Protein AF-A0A7Y6UZ92-F1 (afdb_monomer)

pLDDT: mean 91.7, std 6.91, range [47.75, 98.06]

Solvent-accessible surface area (backbone atoms only — not comparable to full-atom values): 7576 Å² total; per-residue (Å²): 90,43,69,60,48,54,59,56,65,67,50,95,62,57,71,68,52,33,71,76,44,47,35,63,58,47,42,62,49,58,80,63,50,48,74,66,28,51,51,52,56,60,68,45,59,86,78,53,54,72,68,47,48,25,54,52,23,54,35,39,26,83,49,96,42,72,67,45,51,52,48,29,60,52,36,39,69,42,89,51,61,67,34,14,45,33,9,47,54,16,48,41,45,31,45,72,74,64,54,85,78,88,81,48,74,66,56,53,50,44,53,53,53,46,41,70,75,36,55,75,67,54,33,50,54,53,53,55,40,50,45,67,75,70,68,116

Nearest PDB structures (foldseek):
  7q1e-assembly1_D  TM=5.977E-01  e=3.931E-02  synthetic construct
  7z0f-assembly1_C  TM=6.214E-01  e=5.657E-02  synthetic construct
  7q1f-assembly1_D  TM=5.829E-01  e=6.613E-02  synthetic construct
  6gwd-assembly1_H  TM=6.065E-01  e=1.234E-01  synthetic construct
  7p0h-assembly2_B  TM=5.742E-01  e=1.601E-01  synthetic construct

Foldseek 3Di:
DLVVLLVLQPDDDDPVCCVPPSLVVSLVVLVPDDPVSLVVVQVCLVVDDPSSLLSLLQSLLPPPDPSSLVSLLVQLLDPDLSSNLSSLLSVLSVVVVPDDDDDDPSSVVSLVVSLVVDDPVSVVSSVSSVCSVVVD

Sequence (136 aa):
MYEIYNKHISRDFSDDYWSDIGIGEAALIFSKFDNGDWGLLKQELDDKDLIWLRRCAETLSEVESLSATEIVVELISHPDDEVAMAAVDSLNAMLSMGVVVELDNKLMKRLGEIKLNSEKIGKLVIENMEKRFFGG

Radius of gyration: 14.34 Å; Cα contacts (8 Å, |Δi|>4): 128; chains: 1; bounding box: 37×32×39 Å

Mean predicted aligned error: 3.71 Å

Secondary structure (DSSP, 8-state):
-HHHHHHHHTS---HHHIIIIIHHHHHHHHTT--HHHHHHHHHTGGGS-HHHHHHHHHHHTT---HHHHHHHHHHHTSSSHHHHHHHHHHHHHHHHTT------HHHHHHHHHHHHHS-HHHHHHHHHHHHHHH--

Structure (mmCIF, N/CA/C/O backbone):
data_AF-A0A7Y6UZ92-F1
#
_entry.id   AF-A0A7Y6UZ92-F1
#
loop_
_atom_site.group_PDB
_atom_site.id
_atom_site.type_symbol
_atom_site.label_atom_id
_atom_site.label_alt_id
_atom_site.label_comp_id
_atom_site.label_asym_id
_atom_site.label_entity_id
_atom_site.label_seq_id
_atom_site.pdbx_PDB_ins_code
_atom_site.Cartn_x
_atom_site.Cartn_y
_atom_site.Cartn_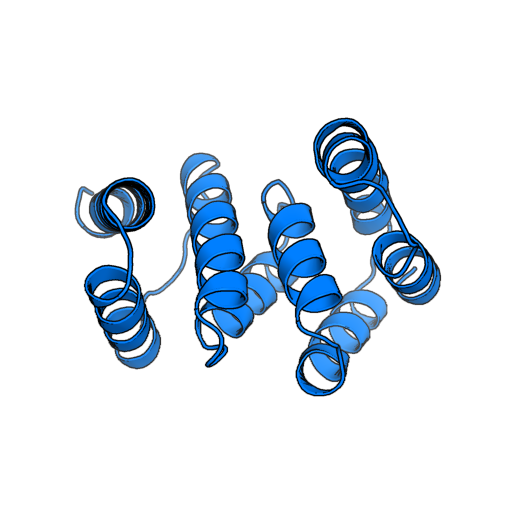z
_atom_site.occupancy
_atom_site.B_iso_or_equiv
_atom_site.auth_seq_id
_atom_site.auth_comp_id
_atom_site.auth_asym_id
_atom_site.auth_atom_id
_atom_site.pdbx_PDB_model_num
ATOM 1 N N . MET A 1 1 ? 7.483 0.378 -17.763 1.00 95.94 1 MET A N 1
ATOM 2 C CA . MET A 1 1 ? 8.312 0.398 -16.535 1.00 95.94 1 MET A CA 1
ATOM 3 C C . MET A 1 1 ? 7.941 -0.674 -15.516 1.00 95.94 1 MET A C 1
ATOM 5 O O . MET A 1 1 ? 8.814 -1.040 -14.731 1.00 95.94 1 MET A O 1
ATOM 9 N N . TYR A 1 2 ? 6.718 -1.208 -15.540 1.00 96.94 2 TYR A N 1
ATOM 10 C CA . TYR A 1 2 ? 6.237 -2.216 -14.595 1.00 96.94 2 TYR A CA 1
ATOM 11 C C . TYR A 1 2 ? 7.191 -3.405 -14.416 1.00 96.94 2 TYR A C 1
ATOM 13 O O . TYR A 1 2 ? 7.589 -3.698 -13.296 1.00 96.94 2 TYR A O 1
ATOM 21 N N . GLU A 1 3 ? 7.670 -4.022 -15.500 1.00 96.88 3 GLU A N 1
ATOM 22 C CA . GLU A 1 3 ? 8.582 -5.177 -15.409 1.00 96.88 3 GLU A CA 1
ATOM 23 C C . GLU A 1 3 ? 9.888 -4.880 -14.657 1.00 96.88 3 GLU A C 1
ATOM 25 O O . GLU A 1 3 ? 10.436 -5.738 -13.964 1.00 96.88 3 GLU A O 1
ATOM 30 N N . ILE A 1 4 ? 10.398 -3.649 -14.773 1.00 97.00 4 ILE A N 1
ATOM 31 C CA . ILE A 1 4 ? 11.611 -3.222 -14.064 1.00 97.00 4 ILE A CA 1
ATOM 32 C C . ILE A 1 4 ? 11.315 -3.104 -12.568 1.00 97.00 4 ILE A C 1
ATOM 34 O O . ILE A 1 4 ? 12.104 -3.592 -11.761 1.00 97.00 4 ILE A O 1
ATOM 38 N N . TYR A 1 5 ? 10.177 -2.503 -12.215 1.00 97.25 5 TYR A N 1
ATOM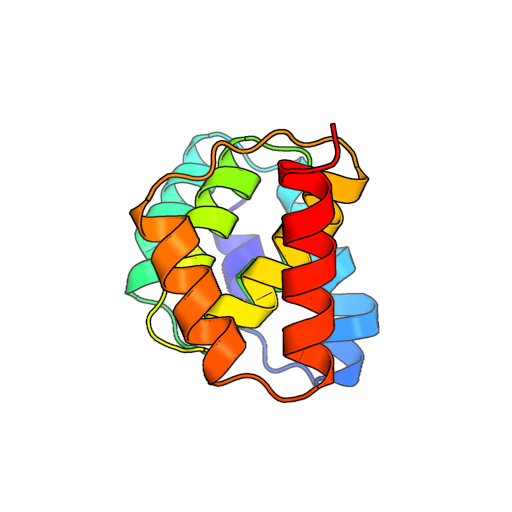 39 C CA . TYR A 1 5 ? 9.702 -2.411 -10.836 1.00 97.25 5 TYR A CA 1
ATOM 40 C C . TYR A 1 5 ? 9.460 -3.797 -10.230 1.00 97.25 5 TYR A C 1
ATOM 42 O O . TYR A 1 5 ? 10.040 -4.127 -9.199 1.00 97.25 5 TYR A O 1
ATOM 50 N N . ASN A 1 6 ? 8.691 -4.643 -10.917 1.00 96.69 6 ASN A N 1
ATOM 51 C CA . ASN A 1 6 ? 8.374 -5.997 -10.484 1.00 96.69 6 ASN A CA 1
ATOM 52 C C . ASN A 1 6 ? 9.655 -6.806 -10.234 1.00 96.69 6 ASN A C 1
ATOM 54 O O . ASN A 1 6 ? 9.829 -7.398 -9.170 1.00 96.69 6 ASN A O 1
ATOM 58 N N . LYS A 1 7 ? 10.613 -6.757 -11.169 1.00 95.62 7 LYS A N 1
ATOM 59 C CA . LYS A 1 7 ? 11.921 -7.400 -11.000 1.00 95.62 7 LYS A CA 1
ATOM 60 C C . LYS A 1 7 ? 12.725 -6.821 -9.838 1.00 95.62 7 LYS A C 1
ATOM 62 O O . LYS A 1 7 ? 13.522 -7.553 -9.261 1.00 95.62 7 LYS A O 1
ATOM 67 N N . HIS A 1 8 ? 12.603 -5.529 -9.545 1.00 94.75 8 HIS A N 1
ATOM 68 C CA . HIS A 1 8 ? 13.310 -4.887 -8.438 1.00 94.75 8 HIS A CA 1
ATOM 69 C C . HIS A 1 8 ? 12.795 -5.399 -7.095 1.00 94.75 8 HIS A C 1
ATOM 71 O O . HIS A 1 8 ? 13.570 -5.977 -6.339 1.00 94.75 8 HIS A O 1
ATOM 77 N N . ILE A 1 9 ? 11.492 -5.282 -6.840 1.00 94.69 9 ILE A N 1
ATOM 78 C CA . ILE A 1 9 ? 10.916 -5.607 -5.526 1.00 94.69 9 ILE A CA 1
ATOM 79 C C . ILE A 1 9 ? 10.834 -7.119 -5.248 1.00 94.69 9 ILE A C 1
ATOM 81 O O . ILE A 1 9 ? 10.806 -7.530 -4.089 1.00 94.69 9 ILE A O 1
ATOM 85 N N . SER A 1 10 ? 10.896 -7.949 -6.300 1.00 93.56 10 SER A N 1
ATOM 86 C CA . SER A 1 10 ? 10.964 -9.419 -6.206 1.00 93.56 10 SER A CA 1
ATOM 87 C C . SER A 1 10 ? 12.356 -9.965 -5.858 1.00 93.56 10 SER A C 1
ATOM 89 O O . SER A 1 10 ? 12.534 -11.179 -5.773 1.00 93.56 10 SER A O 1
ATOM 91 N N . ARG A 1 11 ? 13.385 -9.118 -5.738 1.00 90.12 11 ARG A N 1
ATOM 92 C CA . ARG A 1 11 ? 14.738 -9.583 -5.391 1.00 90.12 11 ARG A CA 1
ATOM 93 C C . ARG A 1 11 ? 14.811 -10.034 -3.942 1.00 90.12 11 ARG A C 1
ATOM 95 O O . ARG A 1 11 ? 14.129 -9.500 -3.073 1.00 90.12 11 ARG A O 1
ATOM 102 N N . ASP A 1 12 ? 15.710 -10.971 -3.678 1.00 84.62 12 ASP A N 1
ATOM 103 C CA . ASP A 1 12 ? 16.054 -11.352 -2.315 1.00 84.62 12 ASP A CA 1
ATOM 104 C C . ASP A 1 12 ? 16.972 -10.280 -1.707 1.00 84.62 12 ASP A C 1
ATOM 106 O O . ASP A 1 12 ? 18.177 -10.233 -1.968 1.00 84.62 12 ASP A O 1
ATOM 110 N N . PHE A 1 13 ? 16.360 -9.342 -0.990 1.00 81.00 13 PHE A N 1
ATOM 111 C CA . PHE A 1 13 ? 17.036 -8.313 -0.208 1.00 81.00 13 PHE A CA 1
ATOM 112 C C . PHE A 1 13 ? 16.983 -8.691 1.268 1.00 81.00 13 PHE A C 1
ATOM 114 O O . PHE A 1 13 ? 15.970 -9.223 1.721 1.00 81.00 13 PHE A O 1
ATOM 121 N N . SER A 1 14 ? 18.024 -8.338 2.027 1.00 85.19 14 SER A N 1
ATOM 122 C CA . SER A 1 14 ? 17.872 -8.254 3.480 1.00 85.19 14 SER A CA 1
ATOM 123 C C . SER A 1 14 ? 16.884 -7.142 3.835 1.00 85.19 14 SER A C 1
ATOM 125 O O . SER A 1 14 ? 16.802 -6.137 3.123 1.00 85.19 14 SER A O 1
ATOM 127 N N . ASP A 1 15 ? 16.176 -7.299 4.951 1.00 79.38 15 ASP A N 1
ATOM 128 C CA . ASP A 1 15 ? 15.196 -6.308 5.418 1.00 79.38 15 ASP A CA 1
ATOM 129 C C . ASP A 1 15 ? 15.834 -4.925 5.647 1.00 79.38 15 ASP A C 1
ATOM 131 O O . ASP A 1 15 ? 15.245 -3.903 5.286 1.00 79.38 15 ASP A O 1
ATOM 135 N N . ASP A 1 16 ? 17.079 -4.894 6.143 1.00 83.62 16 ASP A N 1
ATOM 136 C CA . ASP A 1 16 ? 17.861 -3.661 6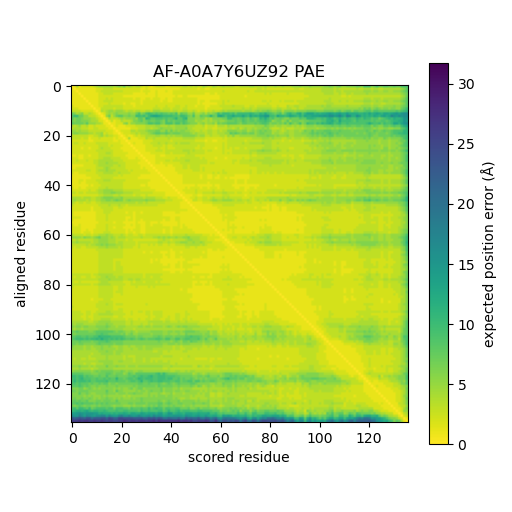.312 1.00 83.62 16 ASP A CA 1
ATOM 137 C C . ASP A 1 16 ? 18.105 -2.960 4.966 1.00 83.62 16 ASP A C 1
ATOM 139 O O . ASP A 1 16 ? 17.856 -1.766 4.817 1.00 83.62 16 ASP A O 1
ATOM 143 N N . TYR A 1 17 ? 18.546 -3.705 3.944 1.00 88.75 17 TYR A N 1
ATOM 144 C CA . TYR A 1 17 ? 18.795 -3.124 2.624 1.00 88.75 17 TYR A CA 1
ATOM 145 C C . TYR A 1 17 ? 17.497 -2.640 1.978 1.00 88.75 17 TYR A C 1
ATOM 147 O O . TYR A 1 17 ? 17.466 -1.587 1.336 1.00 88.75 17 TYR A O 1
ATOM 155 N N . TRP A 1 18 ? 16.430 -3.426 2.121 1.00 91.25 18 TRP A N 1
ATOM 156 C CA . TRP A 1 18 ? 15.125 -3.080 1.586 1.00 91.25 18 TRP A CA 1
ATOM 157 C C . TRP A 1 18 ? 14.635 -1.736 2.137 1.00 91.25 18 TRP A C 1
ATOM 159 O O . TRP A 1 18 ? 14.294 -0.849 1.352 1.00 91.25 18 TRP A O 1
ATOM 169 N N . SER A 1 19 ? 14.689 -1.572 3.458 1.00 84.50 19 SER A N 1
ATOM 170 C CA . SER A 1 19 ? 14.230 -0.363 4.146 1.00 84.50 19 SER A CA 1
ATOM 171 C C . SER A 1 19 ? 15.102 0.858 3.831 1.00 84.50 19 SER A C 1
ATOM 173 O O . SER A 1 19 ? 14.571 1.939 3.584 1.00 84.50 19 SER A O 1
ATOM 175 N N . ASP A 1 20 ? 16.429 0.692 3.786 1.00 87.19 20 ASP A N 1
ATOM 176 C CA . ASP A 1 20 ? 17.366 1.812 3.617 1.00 87.19 20 ASP A CA 1
ATOM 177 C C . ASP A 1 20 ? 17.527 2.270 2.158 1.00 87.19 20 ASP A C 1
ATOM 179 O O . ASP A 1 20 ? 17.789 3.445 1.892 1.00 87.19 20 ASP A O 1
ATOM 183 N N . ILE A 1 21 ? 17.439 1.340 1.200 1.00 88.31 21 ILE A N 1
ATOM 184 C CA . ILE A 1 21 ? 17.793 1.584 -0.209 1.00 88.31 21 ILE A CA 1
ATOM 185 C C . ILE A 1 21 ? 16.683 1.115 -1.151 1.00 88.31 21 ILE A C 1
ATOM 187 O O . ILE A 1 21 ? 16.299 1.846 -2.068 1.00 88.31 21 ILE A O 1
ATOM 191 N N . GLY A 1 22 ? 16.158 -0.092 -0.931 1.00 90.25 22 GLY A N 1
ATOM 192 C CA . GLY A 1 22 ? 15.211 -0.745 -1.837 1.00 90.25 22 GLY A CA 1
ATOM 193 C C . GLY A 1 22 ? 13.956 0.084 -2.117 1.00 90.25 22 GLY A C 1
ATOM 194 O O . GLY A 1 22 ? 13.570 0.218 -3.284 1.00 90.25 22 GLY A O 1
ATOM 195 N N . ILE A 1 23 ? 13.378 0.688 -1.075 1.00 92.38 23 ILE A N 1
ATOM 196 C CA . ILE A 1 23 ? 12.195 1.555 -1.172 1.00 92.38 23 ILE A CA 1
ATOM 197 C C . ILE A 1 23 ? 12.479 2.791 -2.035 1.00 92.38 23 ILE A C 1
ATOM 199 O O . ILE A 1 23 ? 11.743 3.070 -2.984 1.00 92.38 23 ILE A O 1
ATOM 203 N N . GLY A 1 24 ? 13.578 3.500 -1.762 1.00 90.00 24 GLY A N 1
ATOM 204 C CA . GLY A 1 24 ? 13.946 4.711 -2.500 1.00 90.00 24 GLY A CA 1
ATOM 205 C C . GLY A 1 24 ? 14.226 4.442 -3.981 1.00 90.00 24 GLY A C 1
ATOM 206 O O . GLY A 1 24 ? 13.786 5.193 -4.852 1.00 90.00 24 GLY A O 1
ATOM 207 N N . GLU A 1 25 ? 14.900 3.334 -4.300 1.00 91.88 25 GLU A N 1
ATOM 208 C CA . GLU A 1 25 ? 15.132 2.927 -5.691 1.00 91.88 25 GLU A CA 1
ATOM 209 C C . GLU A 1 25 ? 13.826 2.598 -6.427 1.00 91.88 25 GLU A C 1
ATOM 211 O O . GLU A 1 25 ? 13.669 2.953 -7.599 1.00 91.88 25 GLU A O 1
ATOM 216 N N . ALA A 1 26 ? 12.870 1.966 -5.744 1.00 93.38 26 ALA A N 1
ATOM 217 C CA . ALA A 1 26 ? 11.557 1.675 -6.304 1.00 93.38 26 ALA A CA 1
ATOM 218 C C . ALA A 1 26 ? 10.756 2.959 -6.581 1.00 93.38 26 ALA A C 1
ATOM 220 O O . ALA A 1 26 ? 10.158 3.089 -7.651 1.00 93.38 26 ALA A O 1
ATOM 221 N N . ALA A 1 27 ? 10.821 3.944 -5.679 1.00 89.00 27 ALA A N 1
ATOM 222 C CA . ALA A 1 27 ? 10.168 5.241 -5.849 1.00 89.00 27 ALA A CA 1
ATOM 223 C C . ALA A 1 27 ? 10.635 5.975 -7.121 1.00 89.00 27 ALA A C 1
ATOM 225 O O . ALA A 1 27 ? 9.829 6.538 -7.868 1.00 89.00 27 ALA A O 1
ATOM 226 N N . LEU A 1 28 ? 11.930 5.890 -7.448 1.00 91.38 28 LEU A N 1
ATOM 227 C CA . LEU A 1 28 ? 12.477 6.463 -8.684 1.00 91.38 28 LEU A CA 1
ATOM 228 C C . LEU A 1 28 ? 11.882 5.825 -9.947 1.00 91.38 28 LEU A C 1
ATOM 230 O O . LEU A 1 28 ? 11.778 6.492 -10.980 1.00 91.38 28 LEU A O 1
ATOM 234 N N . ILE A 1 29 ? 11.476 4.554 -9.889 1.00 95.62 29 ILE A N 1
ATOM 235 C CA . ILE A 1 29 ? 10.851 3.861 -11.020 1.00 95.62 29 ILE A CA 1
ATOM 236 C C . ILE A 1 29 ? 9.451 4.429 -11.296 1.00 95.62 29 ILE A C 1
ATOM 238 O O . ILE A 1 29 ? 9.108 4.633 -12.465 1.00 95.62 29 ILE A O 1
ATOM 242 N N . PHE A 1 30 ? 8.681 4.756 -10.253 1.00 94.56 30 PHE A N 1
ATOM 243 C CA . PHE A 1 30 ? 7.328 5.308 -10.396 1.00 94.56 30 PHE A CA 1
ATOM 244 C C . PHE A 1 30 ? 7.292 6.658 -11.112 1.00 94.56 30 PHE A C 1
ATOM 246 O O . PHE A 1 30 ? 6.335 6.932 -11.830 1.00 94.56 30 PHE A O 1
ATOM 253 N N . SER A 1 31 ? 8.360 7.459 -11.034 1.00 91.25 31 SER A N 1
ATOM 254 C CA . SER A 1 31 ? 8.470 8.717 -11.799 1.00 91.25 31 SER A CA 1
ATOM 255 C C . SER A 1 31 ? 8.365 8.536 -13.324 1.00 91.25 31 SER A C 1
ATOM 257 O O . SER A 1 31 ? 8.171 9.505 -14.056 1.00 91.25 31 SER A O 1
ATOM 259 N N . LYS A 1 32 ? 8.508 7.297 -13.812 1.00 95.19 32 LYS A N 1
ATOM 260 C CA . LYS A 1 32 ? 8.432 6.920 -15.228 1.00 95.19 32 LYS A CA 1
ATOM 261 C C . LYS A 1 32 ? 7.259 5.988 -15.541 1.00 95.19 32 LYS A C 1
ATOM 263 O O . LYS A 1 32 ? 7.190 5.503 -16.668 1.00 95.19 32 LYS A O 1
ATOM 268 N N . PHE A 1 33 ? 6.393 5.690 -14.572 1.00 97.00 33 PHE A N 1
ATOM 269 C CA . PHE A 1 33 ? 5.199 4.885 -14.818 1.00 97.00 33 PHE A CA 1
ATOM 270 C C . PHE A 1 33 ? 4.210 5.656 -15.689 1.00 97.00 33 PHE A C 1
ATOM 272 O O . PHE A 1 33 ? 3.886 6.812 -15.412 1.00 97.00 33 PHE A O 1
ATOM 279 N N . ASP A 1 34 ? 3.697 4.987 -16.714 1.00 96.38 34 ASP A N 1
ATOM 280 C CA . ASP A 1 34 ? 2.523 5.440 -17.449 1.00 96.38 34 ASP A CA 1
ATOM 281 C C . ASP A 1 34 ? 1.244 4.736 -16.954 1.00 96.38 34 ASP A C 1
ATOM 283 O O . ASP A 1 34 ? 1.263 3.898 -16.051 1.00 96.38 34 ASP A O 1
ATOM 287 N N . ASN A 1 35 ? 0.097 5.084 -17.542 1.00 96.25 35 ASN A N 1
ATOM 288 C CA . ASN A 1 35 ? -1.189 4.479 -17.177 1.00 96.25 35 ASN A CA 1
ATOM 289 C C . ASN A 1 35 ? -1.238 2.964 -17.441 1.00 96.25 35 ASN A C 1
ATOM 291 O O . ASN A 1 35 ? -1.980 2.256 -16.763 1.00 96.25 35 ASN A O 1
ATOM 295 N N . GLY A 1 36 ? -0.477 2.467 -18.422 1.00 97.50 36 GLY A N 1
ATOM 296 C CA . GLY A 1 36 ? -0.375 1.039 -18.707 1.00 97.50 36 GLY A CA 1
ATOM 297 C C . GLY A 1 36 ? 0.400 0.311 -17.614 1.00 97.50 36 GLY A C 1
ATOM 298 O O . GLY A 1 36 ? -0.043 -0.732 -17.145 1.00 97.50 36 GLY A O 1
ATOM 299 N N . ASP A 1 37 ? 1.501 0.900 -17.151 1.00 98.06 37 ASP A N 1
ATOM 300 C CA . ASP A 1 37 ? 2.291 0.379 -16.036 1.00 98.06 37 ASP A CA 1
ATOM 301 C C . ASP A 1 37 ? 1.486 0.319 -14.731 1.00 98.06 37 ASP A C 1
ATOM 303 O O . ASP A 1 37 ? 1.522 -0.694 -14.032 1.00 98.06 37 ASP A O 1
ATOM 307 N N . TRP A 1 38 ? 0.715 1.369 -14.423 1.00 97.81 38 TRP A N 1
ATOM 308 C CA . TRP A 1 38 ? -0.206 1.367 -13.280 1.00 97.81 38 TRP A CA 1
ATOM 309 C C . TRP A 1 38 ? -1.295 0.297 -13.413 1.00 97.81 38 TRP A C 1
ATOM 311 O O . TRP A 1 38 ? -1.615 -0.380 -12.437 1.00 97.81 38 TRP A O 1
ATOM 321 N N . GLY A 1 39 ? -1.846 0.123 -14.618 1.00 97.38 39 GLY A N 1
ATOM 322 C CA . GLY A 1 39 ? -2.844 -0.906 -14.898 1.00 97.38 39 GLY A CA 1
ATOM 323 C C . GLY A 1 39 ? -2.308 -2.323 -14.686 1.00 97.38 39 GLY A C 1
ATOM 324 O O . GLY A 1 39 ? -2.978 -3.129 -14.046 1.00 97.38 39 GLY A O 1
ATOM 325 N N . LEU A 1 40 ? -1.093 -2.607 -15.165 1.00 97.31 40 LEU A N 1
ATOM 326 C CA . LEU A 1 40 ? -0.419 -3.891 -14.943 1.00 97.31 40 LEU A CA 1
ATOM 327 C C . LEU A 1 40 ? -0.138 -4.130 -13.458 1.00 97.31 40 LEU A C 1
ATOM 329 O O . LEU A 1 40 ? -0.405 -5.216 -12.954 1.00 97.31 40 LEU A O 1
ATOM 333 N N . LEU A 1 41 ? 0.338 -3.104 -12.744 1.00 97.56 41 LEU A N 1
ATOM 334 C CA . LEU A 1 41 ? 0.596 -3.209 -11.310 1.00 97.56 41 LEU A CA 1
ATOM 335 C C . LEU A 1 41 ? -0.658 -3.608 -10.530 1.00 97.56 41 LEU A C 1
ATOM 337 O O . LEU A 1 41 ? -0.591 -4.506 -9.697 1.00 97.56 41 LEU A O 1
ATOM 341 N N . LYS A 1 42 ? -1.790 -2.970 -10.836 1.00 96.69 42 LYS A N 1
ATOM 342 C CA . LYS A 1 42 ? -3.077 -3.254 -10.199 1.00 96.69 42 LYS A CA 1
ATOM 343 C C . LYS A 1 42 ? -3.599 -4.657 -10.524 1.00 96.69 42 LYS A C 1
ATOM 345 O O . LYS A 1 42 ? -4.103 -5.334 -9.642 1.00 96.69 42 LYS A O 1
ATOM 350 N N . GLN A 1 43 ? -3.466 -5.104 -11.775 1.00 95.44 43 GLN A N 1
ATOM 351 C CA . GLN A 1 43 ? -3.933 -6.432 -12.204 1.00 95.44 43 GLN A CA 1
ATOM 352 C C . GLN A 1 43 ? -3.193 -7.583 -11.524 1.00 95.44 43 GLN A C 1
ATOM 354 O O . GLN A 1 43 ? -3.766 -8.647 -11.331 1.00 95.44 43 GLN A O 1
ATOM 359 N N . GLU A 1 44 ? -1.927 -7.376 -11.182 1.00 93.88 44 GLU A N 1
ATOM 360 C CA . GLU A 1 44 ? -1.066 -8.437 -10.669 1.00 93.88 44 GLU A CA 1
ATOM 361 C C . GLU A 1 44 ? -1.150 -8.598 -9.146 1.00 93.88 44 GLU A C 1
ATOM 363 O O . GLU A 1 44 ? -0.587 -9.555 -8.626 1.00 93.88 44 GLU A O 1
ATOM 368 N N . LEU A 1 45 ? -1.839 -7.708 -8.419 1.00 95.94 45 LEU A N 1
ATOM 369 C CA . LEU A 1 45 ? -1.907 -7.760 -6.950 1.00 95.94 45 LEU A CA 1
ATOM 370 C C . LEU A 1 45 ? -2.427 -9.110 -6.430 1.00 95.94 45 LEU A C 1
ATOM 372 O O . LEU A 1 45 ? -1.900 -9.628 -5.450 1.00 95.94 45 LEU A O 1
ATOM 376 N N . ASP A 1 46 ? -3.408 -9.706 -7.109 1.00 91.62 46 ASP A N 1
ATOM 377 C CA . ASP A 1 46 ? -4.022 -10.972 -6.688 1.00 91.62 46 ASP A CA 1
ATOM 378 C C . ASP A 1 46 ? -3.091 -12.192 -6.844 1.00 91.62 46 ASP A C 1
ATOM 380 O O . ASP A 1 46 ? -3.283 -13.208 -6.175 1.00 91.62 46 ASP A O 1
ATOM 384 N N . ASP A 1 47 ? -2.071 -12.098 -7.704 1.00 93.06 47 ASP A N 1
ATOM 385 C CA . ASP A 1 47 ? -1.196 -13.218 -8.075 1.00 93.06 47 ASP A CA 1
ATOM 386 C C . ASP A 1 47 ? 0.174 -13.183 -7.372 1.00 93.06 47 ASP A C 1
ATOM 388 O O . ASP A 1 47 ? 1.006 -14.080 -7.561 1.00 93.06 47 ASP A O 1
ATOM 392 N N . LYS A 1 48 ? 0.453 -12.146 -6.573 1.00 95.88 48 LYS A N 1
ATOM 393 C CA . LYS A 1 48 ? 1.751 -11.957 -5.907 1.00 95.88 48 LYS A CA 1
ATOM 394 C C . LYS A 1 48 ? 1.766 -12.524 -4.493 1.00 95.88 48 LYS A C 1
ATOM 396 O O . LYS A 1 48 ? 0.752 -12.629 -3.812 1.00 95.88 48 LYS A O 1
ATOM 401 N N . ASP A 1 49 ? 2.961 -12.899 -4.045 1.00 96.06 49 ASP A N 1
ATOM 402 C CA . ASP A 1 49 ? 3.157 -13.380 -2.682 1.00 96.06 49 ASP A CA 1
ATOM 403 C C . ASP A 1 49 ? 3.105 -12.244 -1.641 1.00 96.06 49 ASP A C 1
ATOM 405 O O . ASP A 1 49 ? 3.200 -11.055 -1.951 1.00 96.06 49 ASP A O 1
ATOM 409 N N . LEU A 1 50 ? 2.978 -12.626 -0.368 1.00 96.62 50 LEU A N 1
ATOM 410 C CA . LEU A 1 50 ? 2.835 -11.686 0.746 1.00 96.62 50 LEU A CA 1
ATOM 411 C C . LEU A 1 50 ? 4.056 -10.776 0.948 1.00 96.62 50 LEU A C 1
ATOM 413 O O . LEU A 1 50 ? 3.919 -9.669 1.465 1.00 96.62 50 LEU A O 1
ATOM 417 N N . ILE A 1 51 ? 5.266 -11.228 0.597 1.00 94.94 51 ILE A N 1
ATOM 418 C CA . ILE A 1 51 ? 6.473 -10.395 0.712 1.00 94.94 51 ILE A CA 1
ATOM 419 C C . ILE A 1 51 ? 6.410 -9.307 -0.351 1.00 94.94 51 ILE A C 1
ATOM 421 O O . ILE A 1 51 ? 6.572 -8.129 -0.042 1.00 94.94 51 ILE A O 1
ATOM 425 N N . TRP A 1 52 ? 6.120 -9.693 -1.589 1.00 96.50 52 TRP A N 1
ATOM 426 C CA . TRP A 1 52 ? 5.975 -8.772 -2.700 1.00 96.50 52 TRP A CA 1
ATOM 427 C C . TRP A 1 52 ? 4.882 -7.734 -2.428 1.00 96.50 52 TRP A C 1
ATOM 429 O O . TRP A 1 52 ? 5.112 -6.550 -2.652 1.00 96.50 52 TRP A O 1
ATOM 439 N N . LEU A 1 53 ? 3.726 -8.140 -1.891 1.00 98.06 53 LEU A N 1
ATOM 440 C CA . LEU A 1 53 ? 2.611 -7.227 -1.608 1.00 98.06 53 LEU A CA 1
ATOM 441 C C . LEU A 1 53 ? 2.936 -6.207 -0.513 1.00 98.06 53 LEU A C 1
ATOM 443 O O . LEU A 1 53 ? 2.631 -5.025 -0.674 1.00 98.06 53 LEU A O 1
ATOM 447 N N . ARG A 1 54 ? 3.612 -6.632 0.562 1.00 96.81 54 ARG A N 1
ATOM 448 C CA . ARG A 1 54 ? 4.112 -5.715 1.603 1.00 96.81 54 ARG A CA 1
ATOM 449 C C . ARG A 1 54 ? 5.089 -4.701 1.031 1.00 96.81 54 ARG A C 1
ATOM 451 O O . ARG A 1 54 ? 4.900 -3.500 1.198 1.00 96.81 54 ARG A O 1
ATOM 458 N N . ARG A 1 55 ? 6.070 -5.186 0.269 1.00 96.06 55 ARG A N 1
ATOM 459 C CA . ARG A 1 55 ? 7.045 -4.332 -0.413 1.00 96.06 55 ARG A CA 1
ATOM 460 C C . ARG A 1 55 ? 6.373 -3.369 -1.378 1.00 96.06 55 ARG A C 1
ATOM 462 O O . ARG A 1 55 ? 6.752 -2.205 -1.455 1.00 96.06 55 ARG A O 1
ATOM 469 N N . CYS A 1 56 ? 5.355 -3.832 -2.097 1.00 97.44 56 CYS A N 1
ATOM 470 C CA . CYS A 1 56 ? 4.586 -2.983 -2.985 1.00 97.44 56 CYS A CA 1
ATOM 471 C C . CYS A 1 56 ? 3.953 -1.821 -2.216 1.00 97.44 56 CYS A C 1
ATOM 473 O O . CYS A 1 56 ? 4.205 -0.670 -2.574 1.00 97.44 56 CYS A O 1
ATOM 475 N N . ALA A 1 57 ? 3.243 -2.108 -1.120 1.00 97.56 57 ALA A N 1
ATOM 476 C CA . ALA A 1 57 ? 2.668 -1.085 -0.252 1.00 97.56 57 ALA A CA 1
ATOM 477 C C . ALA A 1 57 ? 3.720 -0.067 0.214 1.00 97.56 57 ALA A C 1
ATOM 479 O O . ALA A 1 57 ? 3.570 1.122 -0.056 1.00 97.56 57 ALA A O 1
ATOM 480 N N . GLU A 1 58 ? 4.814 -0.533 0.822 1.00 96.06 58 GLU A N 1
ATOM 481 C CA . GLU A 1 58 ? 5.873 0.314 1.395 1.00 96.06 58 GLU A CA 1
ATOM 482 C C . GLU A 1 58 ? 6.459 1.304 0.375 1.00 96.06 58 GLU A C 1
ATOM 484 O O . GLU A 1 58 ? 6.697 2.473 0.694 1.00 96.06 58 GLU A O 1
ATOM 489 N N . THR A 1 59 ? 6.630 0.871 -0.880 1.00 96.38 59 THR A N 1
ATOM 490 C CA . THR A 1 59 ? 7.171 1.724 -1.954 1.00 96.38 59 THR A CA 1
ATOM 491 C C . THR A 1 59 ? 6.234 2.833 -2.418 1.00 96.38 59 THR A C 1
ATOM 493 O O . THR A 1 59 ? 6.692 3.782 -3.052 1.00 96.38 59 THR A O 1
ATOM 496 N N . LEU A 1 60 ? 4.933 2.731 -2.139 1.00 96.50 60 LEU A N 1
ATOM 497 C CA . LEU A 1 60 ? 3.936 3.691 -2.614 1.00 96.50 60 LEU A CA 1
ATOM 498 C C . LEU A 1 60 ? 3.763 4.884 -1.666 1.00 96.50 60 LEU A C 1
ATOM 500 O O . LEU A 1 60 ? 3.200 5.889 -2.083 1.00 96.50 60 LEU A O 1
ATOM 504 N N . SER A 1 61 ? 4.265 4.803 -0.431 1.00 93.00 61 SER A N 1
ATOM 505 C CA . SER A 1 61 ? 4.078 5.791 0.646 1.00 93.00 61 SER A CA 1
ATOM 506 C C . SER A 1 61 ? 4.348 7.256 0.262 1.00 93.00 61 SER A C 1
ATOM 508 O O . SER A 1 61 ? 3.646 8.145 0.743 1.00 93.00 61 SER A O 1
ATOM 510 N N . GLU A 1 62 ? 5.309 7.508 -0.631 1.00 89.56 62 GLU A N 1
ATOM 511 C CA . GLU A 1 62 ? 5.710 8.851 -1.086 1.00 89.56 62 GLU A CA 1
ATOM 512 C C . GLU A 1 62 ? 5.320 9.154 -2.548 1.00 89.56 62 GLU A C 1
ATOM 514 O O . GLU A 1 62 ? 5.814 10.101 -3.161 1.00 89.56 62 GLU A O 1
ATOM 519 N N . VAL A 1 63 ? 4.438 8.349 -3.148 1.00 91.94 63 VAL A N 1
ATOM 520 C CA . VAL A 1 63 ? 4.059 8.499 -4.559 1.00 91.94 63 VAL A CA 1
ATOM 521 C C . VAL A 1 63 ? 2.796 9.347 -4.703 1.00 91.94 63 VAL A C 1
ATOM 523 O O . VAL A 1 63 ? 1.687 8.898 -4.418 1.00 91.94 63 VAL A O 1
ATOM 526 N N . GLU A 1 64 ? 2.948 10.560 -5.239 1.00 89.62 64 GLU A N 1
ATOM 527 C CA . GLU A 1 64 ? 1.843 11.479 -5.555 1.00 89.62 64 GLU A CA 1
ATOM 528 C C . GLU A 1 64 ? 1.099 11.072 -6.846 1.00 89.62 64 GLU A C 1
ATOM 530 O O . GLU A 1 64 ? 1.165 11.738 -7.879 1.00 89.62 64 GLU A O 1
ATOM 535 N N . SER A 1 65 ? 0.393 9.940 -6.813 1.00 92.00 65 SER A N 1
ATOM 536 C CA . SER A 1 65 ? -0.408 9.438 -7.937 1.00 92.00 65 SER A CA 1
ATOM 537 C C . SER A 1 65 ? -1.737 8.878 -7.450 1.00 92.00 65 SER A C 1
ATOM 539 O O . SER A 1 65 ? -1.763 8.061 -6.533 1.00 92.00 65 SER A O 1
ATOM 541 N N . LEU A 1 66 ? -2.838 9.240 -8.120 1.00 93.12 66 LEU A N 1
ATOM 542 C CA . LEU A 1 66 ? -4.155 8.661 -7.831 1.00 93.12 66 LEU A CA 1
ATOM 543 C C . LEU A 1 66 ? -4.126 7.130 -7.953 1.00 93.12 66 LEU A C 1
ATOM 545 O O . LEU A 1 66 ? -4.661 6.441 -7.092 1.00 93.12 66 LEU A O 1
ATOM 549 N N . SER A 1 67 ? -3.431 6.596 -8.963 1.00 95.69 67 SER A N 1
ATOM 550 C CA . SER A 1 67 ? -3.265 5.150 -9.139 1.00 95.69 67 SER A CA 1
ATOM 551 C C . SER A 1 67 ? -2.528 4.503 -7.964 1.00 95.69 67 SER A C 1
ATOM 553 O O . SER A 1 67 ? -2.891 3.407 -7.548 1.00 95.69 67 SER A O 1
ATOM 555 N N . ALA A 1 68 ? -1.516 5.178 -7.407 1.00 96.12 68 ALA A N 1
ATOM 556 C CA . ALA A 1 68 ? -0.801 4.691 -6.229 1.00 96.12 68 ALA A CA 1
ATOM 557 C C . ALA A 1 68 ? -1.730 4.647 -5.010 1.00 96.12 68 ALA A C 1
ATOM 559 O O . ALA A 1 68 ? -1.779 3.641 -4.307 1.00 96.12 68 ALA A O 1
ATOM 560 N N . THR A 1 69 ? -2.516 5.704 -4.797 1.00 95.38 69 THR A N 1
ATOM 561 C CA . THR A 1 69 ? -3.509 5.762 -3.720 1.00 95.38 69 THR A CA 1
ATOM 562 C C . THR A 1 69 ? -4.577 4.675 -3.859 1.00 95.38 69 THR A C 1
ATOM 564 O O . THR A 1 69 ? -4.900 4.016 -2.874 1.00 95.38 69 THR A O 1
ATOM 567 N N . GLU A 1 70 ? -5.097 4.441 -5.067 1.00 95.44 70 GLU A N 1
ATOM 568 C CA . GLU A 1 70 ? -6.057 3.362 -5.329 1.00 95.44 70 GLU A CA 1
ATOM 569 C C . GLU A 1 70 ? -5.484 1.984 -4.983 1.00 95.44 70 GLU A C 1
ATOM 571 O O . GLU A 1 70 ? -6.155 1.193 -4.323 1.00 95.44 70 GLU A O 1
ATOM 576 N N . ILE A 1 71 ? -4.241 1.713 -5.390 1.00 97.25 71 ILE A N 1
ATOM 577 C CA . ILE A 1 71 ? -3.555 0.450 -5.093 1.00 97.25 71 ILE A CA 1
ATOM 578 C C . ILE A 1 71 ? -3.342 0.289 -3.586 1.00 97.25 71 ILE A C 1
ATOM 580 O O . ILE A 1 71 ? -3.595 -0.782 -3.044 1.00 97.25 71 ILE A O 1
ATOM 584 N N . VAL A 1 72 ? -2.932 1.345 -2.880 1.00 97.19 72 VAL A N 1
ATOM 585 C CA . VAL A 1 72 ? -2.786 1.299 -1.418 1.00 97.19 72 VAL A CA 1
ATOM 586 C C . VAL A 1 72 ? -4.125 0.985 -0.743 1.00 97.19 72 VAL A C 1
ATOM 588 O O . VAL A 1 72 ? -4.180 0.118 0.125 1.00 97.19 72 VAL A O 1
ATOM 591 N N . VAL A 1 73 ? -5.221 1.626 -1.158 1.00 95.56 73 VAL A N 1
ATOM 592 C CA . VAL A 1 73 ? -6.569 1.340 -0.629 1.00 95.56 73 VAL A CA 1
ATOM 593 C C . VAL A 1 73 ? -6.991 -0.110 -0.894 1.00 95.56 73 VAL A C 1
ATOM 595 O O . VAL A 1 73 ? -7.591 -0.758 -0.030 1.00 95.56 73 VAL A O 1
ATOM 598 N N . GLU A 1 74 ? -6.658 -0.639 -2.068 1.00 96.00 74 GLU A N 1
ATOM 599 C CA . GLU A 1 74 ? -6.895 -2.035 -2.423 1.00 96.00 74 GLU A CA 1
ATOM 600 C C . GLU A 1 74 ? -6.096 -2.994 -1.527 1.00 96.00 74 GLU A C 1
ATOM 602 O O . GLU A 1 74 ? -6.670 -3.929 -0.967 1.00 96.00 74 GLU A O 1
ATOM 607 N N . LEU A 1 75 ? -4.819 -2.700 -1.271 1.00 97.50 75 LEU A N 1
ATOM 608 C CA . LEU A 1 75 ? -3.955 -3.493 -0.391 1.00 97.50 75 LEU A CA 1
ATOM 609 C C . LEU A 1 75 ? -4.401 -3.472 1.080 1.00 97.50 75 LEU A C 1
ATOM 611 O O . LEU A 1 75 ? -4.275 -4.488 1.759 1.00 97.50 75 LEU A O 1
ATOM 615 N N . ILE A 1 76 ? -5.010 -2.388 1.577 1.00 96.56 76 ILE A N 1
ATOM 616 C CA . ILE A 1 76 ? -5.631 -2.384 2.920 1.00 96.56 76 ILE A CA 1
ATOM 617 C C . ILE A 1 76 ? -6.756 -3.428 3.003 1.00 96.56 76 ILE A C 1
ATOM 619 O O . ILE A 1 76 ? -6.983 -4.034 4.053 1.00 96.56 76 ILE A O 1
ATOM 623 N N . SER A 1 77 ? -7.460 -3.667 1.894 1.00 94.88 77 SER A N 1
ATOM 624 C CA . SER A 1 77 ? -8.527 -4.670 1.818 1.00 94.88 77 SER A CA 1
ATOM 625 C C . SER A 1 77 ? -8.016 -6.113 1.752 1.00 94.88 77 SER A C 1
ATOM 627 O O . SER A 1 77 ? -8.835 -7.032 1.838 1.00 94.88 77 SER A O 1
ATOM 629 N N . HIS A 1 78 ? -6.705 -6.328 1.616 1.00 96.00 78 HIS A N 1
ATOM 630 C CA . HIS A 1 78 ? -6.108 -7.658 1.567 1.00 96.00 78 HIS A CA 1
ATOM 631 C C . HIS A 1 78 ? -6.327 -8.404 2.903 1.00 96.00 78 HIS A C 1
ATOM 633 O O . HIS A 1 78 ? -6.247 -7.781 3.965 1.00 96.00 78 HIS A O 1
ATOM 639 N N . PRO A 1 79 ? -6.626 -9.722 2.893 1.00 93.81 79 PRO A N 1
ATOM 640 C CA . PRO A 1 79 ? -6.943 -10.485 4.107 1.00 93.81 79 PRO A CA 1
ATOM 641 C C . PRO A 1 79 ? -5.747 -10.711 5.038 1.00 93.81 79 PRO A C 1
ATOM 643 O O . PRO A 1 79 ? -5.945 -10.966 6.222 1.00 93.81 79 PRO A O 1
ATOM 646 N N . ASP A 1 80 ? -4.525 -10.634 4.514 1.00 95.56 80 ASP A N 1
ATOM 647 C CA . ASP A 1 80 ? -3.310 -10.689 5.327 1.00 95.56 80 ASP A CA 1
ATOM 648 C C . ASP A 1 80 ? -3.095 -9.361 6.067 1.00 95.56 80 ASP A C 1
ATOM 650 O O . ASP A 1 80 ? -3.043 -8.296 5.447 1.00 95.56 80 ASP A O 1
ATOM 654 N N . ASP A 1 81 ? -2.994 -9.428 7.395 1.00 94.44 81 ASP A N 1
ATOM 655 C CA . ASP A 1 81 ? -2.897 -8.242 8.248 1.00 94.44 81 ASP A CA 1
ATOM 656 C C . ASP A 1 81 ? -1.535 -7.537 8.122 1.00 94.44 81 ASP A C 1
ATOM 658 O O . ASP A 1 81 ? -1.480 -6.325 8.317 1.00 94.44 81 ASP A O 1
ATOM 662 N N . GLU A 1 82 ? -0.452 -8.233 7.751 1.00 94.88 82 GLU A N 1
ATOM 663 C CA . GLU A 1 82 ? 0.858 -7.594 7.557 1.00 94.88 82 GLU A CA 1
ATOM 664 C C . GLU A 1 82 ? 0.889 -6.782 6.255 1.00 94.88 82 GLU A C 1
ATOM 666 O O . GLU A 1 82 ? 1.353 -5.641 6.256 1.00 94.88 82 GLU A O 1
ATOM 671 N N . VAL A 1 83 ? 0.332 -7.324 5.162 1.00 97.25 83 VAL A N 1
ATOM 672 C CA . VAL A 1 83 ? 0.111 -6.571 3.909 1.00 97.25 83 VAL A CA 1
ATOM 673 C C . VAL A 1 83 ? -0.764 -5.348 4.168 1.00 97.25 83 VAL A C 1
ATOM 675 O O . VAL A 1 83 ? -0.422 -4.232 3.769 1.00 97.25 83 VAL A O 1
ATOM 678 N N . ALA A 1 84 ? -1.883 -5.547 4.865 1.00 96.69 84 ALA A N 1
ATOM 679 C CA . ALA A 1 84 ? -2.820 -4.468 5.121 1.00 96.69 84 ALA A CA 1
ATOM 680 C C . ALA A 1 84 ? -2.219 -3.382 6.029 1.00 96.69 84 ALA A C 1
ATOM 682 O O . ALA A 1 84 ? -2.452 -2.198 5.794 1.00 96.69 84 ALA A O 1
ATOM 683 N N . MET A 1 85 ? -1.410 -3.754 7.026 1.00 95.62 85 MET A N 1
ATOM 684 C CA . MET A 1 85 ? -0.719 -2.799 7.894 1.00 95.62 85 MET A CA 1
ATOM 685 C C . MET A 1 85 ? 0.329 -1.986 7.121 1.00 95.62 85 MET A C 1
ATOM 687 O O . MET A 1 85 ? 0.318 -0.761 7.206 1.00 95.62 85 MET A O 1
ATOM 691 N N . ALA A 1 86 ? 1.154 -2.617 6.279 1.00 96.06 86 ALA A N 1
ATOM 692 C CA . ALA A 1 86 ? 2.096 -1.889 5.419 1.00 96.06 86 ALA A CA 1
ATOM 693 C C . ALA A 1 86 ? 1.381 -0.864 4.510 1.00 96.06 86 ALA A C 1
ATOM 695 O O . ALA A 1 86 ? 1.849 0.263 4.303 1.00 96.06 86 ALA A O 1
ATOM 696 N N . ALA A 1 87 ? 0.198 -1.224 4.005 1.00 97.19 87 ALA A N 1
ATOM 697 C CA . ALA A 1 87 ? -0.640 -0.328 3.216 1.00 97.19 87 ALA A CA 1
ATOM 698 C C . ALA A 1 87 ? -1.249 0.810 4.054 1.00 97.19 87 ALA A C 1
ATOM 700 O O . ALA A 1 87 ? -1.277 1.953 3.603 1.00 97.19 87 ALA A O 1
ATOM 701 N N . VAL A 1 88 ? -1.678 0.545 5.290 1.00 95.69 88 VAL A N 1
ATOM 702 C CA . VAL A 1 88 ? -2.152 1.586 6.218 1.00 95.69 88 VAL A CA 1
ATOM 703 C C . VAL A 1 88 ? -1.041 2.577 6.569 1.00 95.69 88 VAL A C 1
ATOM 705 O O . VAL A 1 88 ? -1.295 3.783 6.577 1.00 95.69 88 VAL A O 1
ATOM 708 N N . ASP A 1 89 ? 0.181 2.106 6.831 1.00 94.50 89 ASP A N 1
ATOM 709 C CA . ASP A 1 89 ? 1.341 2.975 7.070 1.00 94.50 89 ASP A CA 1
ATOM 710 C C . ASP A 1 89 ? 1.586 3.899 5.870 1.00 94.50 89 ASP A C 1
ATOM 712 O O . ASP A 1 89 ? 1.723 5.118 6.020 1.00 94.50 89 ASP A O 1
ATOM 716 N N . SER A 1 90 ? 1.535 3.331 4.665 1.00 95.50 90 SER A N 1
ATOM 717 C CA . SER A 1 90 ? 1.713 4.067 3.412 1.00 95.50 90 SER A CA 1
ATOM 718 C C . SER A 1 90 ? 0.600 5.088 3.176 1.00 95.50 90 SER A C 1
ATOM 720 O O . SER A 1 90 ? 0.878 6.235 2.829 1.00 95.50 90 SER A O 1
ATOM 722 N N . LEU A 1 91 ? -0.659 4.726 3.441 1.00 94.62 91 LEU A N 1
ATOM 723 C CA . LEU A 1 91 ? -1.779 5.661 3.364 1.00 94.62 91 LEU A CA 1
ATOM 724 C C . LEU A 1 91 ? -1.619 6.800 4.378 1.00 94.62 91 LEU A C 1
ATOM 726 O O . LEU A 1 91 ? -1.849 7.957 4.044 1.00 94.62 91 LEU A O 1
ATOM 730 N N . ASN A 1 92 ? -1.183 6.514 5.605 1.00 93.00 92 ASN A N 1
ATOM 731 C CA . ASN A 1 92 ? -0.959 7.544 6.617 1.00 93.00 92 ASN A CA 1
ATOM 732 C C . ASN A 1 92 ? 0.146 8.540 6.204 1.00 93.00 92 ASN A C 1
ATOM 734 O O . ASN A 1 92 ? 0.024 9.746 6.460 1.00 93.00 92 ASN A O 1
ATOM 738 N N . ALA A 1 93 ? 1.195 8.064 5.524 1.00 92.56 93 ALA A N 1
ATOM 739 C CA . ALA A 1 93 ? 2.206 8.920 4.904 1.00 92.56 93 ALA A CA 1
ATOM 740 C C . ALA A 1 93 ? 1.596 9.796 3.793 1.00 92.56 93 ALA A C 1
ATOM 742 O O . ALA A 1 93 ? 1.719 11.021 3.850 1.00 92.56 93 ALA A O 1
ATOM 743 N N . MET A 1 94 ? 0.827 9.207 2.871 1.00 92.88 94 MET A N 1
ATOM 744 C CA . MET A 1 94 ? 0.117 9.934 1.810 1.00 92.88 94 MET A CA 1
ATOM 745 C C . MET A 1 94 ? -0.824 11.022 2.355 1.00 92.88 94 MET A C 1
ATOM 747 O O . MET A 1 94 ? -0.792 12.165 1.897 1.00 92.88 94 MET A O 1
ATOM 751 N N . LEU A 1 95 ? -1.628 10.712 3.378 1.00 91.12 95 LEU A N 1
ATOM 752 C CA . LEU A 1 95 ? -2.503 11.688 4.040 1.00 91.12 95 LEU A CA 1
ATOM 753 C C . LEU A 1 95 ? -1.698 12.824 4.683 1.00 91.12 95 LEU A C 1
ATOM 755 O O . LEU A 1 95 ? -2.140 13.971 4.703 1.00 91.12 95 LEU A O 1
ATOM 759 N N . SER A 1 96 ? -0.507 12.523 5.209 1.00 89.38 96 SER A N 1
ATOM 760 C CA . SER A 1 96 ? 0.389 13.534 5.784 1.00 89.38 96 SER A CA 1
ATOM 761 C C . SER A 1 96 ? 0.953 14.486 4.723 1.00 89.38 96 SER A C 1
ATOM 763 O O . SER A 1 96 ? 1.262 15.629 5.056 1.00 89.38 96 SER A O 1
ATOM 765 N N . MET A 1 97 ? 1.024 14.054 3.460 1.00 89.50 97 MET A N 1
ATOM 766 C CA . MET A 1 97 ? 1.359 14.893 2.301 1.00 89.50 97 MET A CA 1
ATO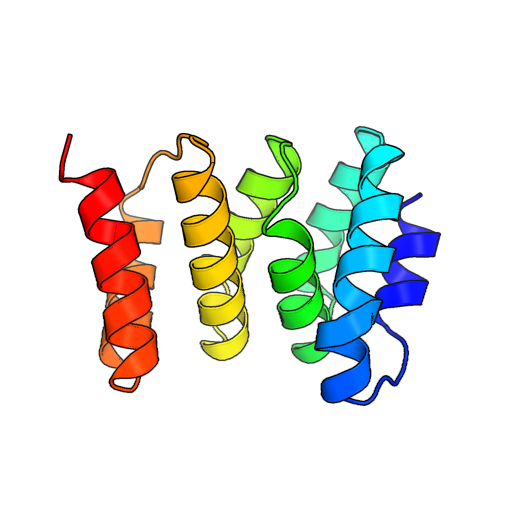M 767 C C . MET A 1 97 ? 0.144 15.632 1.710 1.00 89.50 97 MET A C 1
ATOM 769 O O . MET A 1 97 ? 0.300 16.444 0.803 1.00 89.50 97 MET A O 1
ATOM 773 N N . GLY A 1 98 ? -1.065 15.397 2.232 1.00 88.56 98 GLY A N 1
ATOM 774 C CA . GLY A 1 98 ? -2.292 16.067 1.791 1.00 88.56 98 GLY A CA 1
ATOM 775 C C . GLY A 1 98 ? -3.096 15.313 0.730 1.00 88.56 98 GLY A C 1
ATOM 776 O O . GLY A 1 98 ? -4.026 15.890 0.167 1.00 88.56 98 GLY A O 1
ATOM 777 N N . VAL A 1 99 ? -2.785 14.038 0.467 1.00 89.44 99 VAL A N 1
ATOM 778 C CA . VAL A 1 99 ? -3.661 13.172 -0.336 1.00 89.44 99 VAL A CA 1
ATOM 779 C C . VAL A 1 99 ? -5.018 13.061 0.360 1.00 89.44 99 VAL A C 1
ATOM 781 O O . VAL A 1 99 ? -5.090 12.862 1.571 1.00 89.44 99 VAL A O 1
ATOM 784 N N . VAL A 1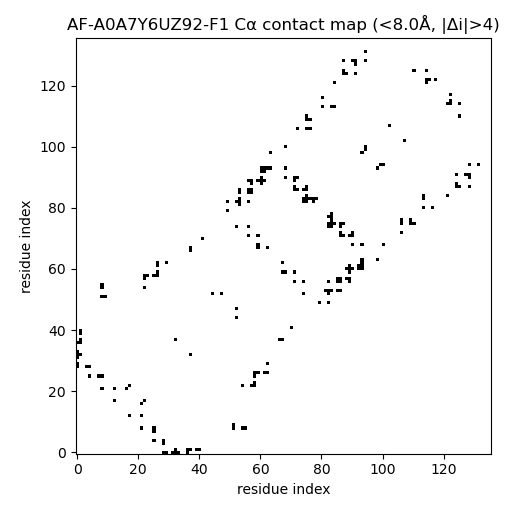 100 ? -6.102 13.193 -0.403 1.00 86.38 100 VAL A N 1
ATOM 785 C CA . VAL A 1 100 ? -7.473 13.052 0.100 1.00 86.38 100 VAL A CA 1
ATOM 786 C C . VAL A 1 100 ? -8.023 11.713 -0.367 1.00 86.38 100 VAL A C 1
ATOM 788 O O . 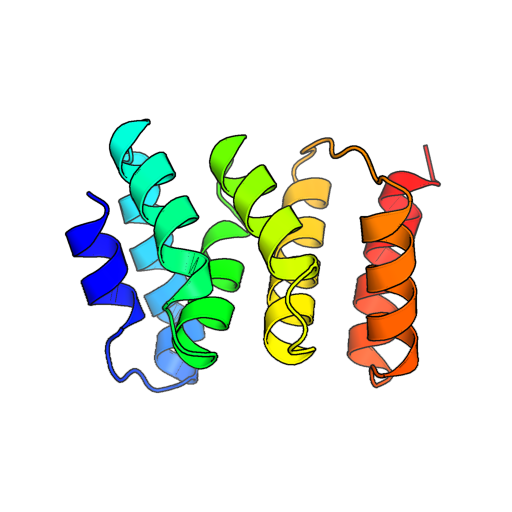VAL A 1 100 ? -8.006 11.419 -1.560 1.00 86.38 100 VAL A O 1
ATOM 791 N N . VAL A 1 101 ? -8.520 10.912 0.575 1.00 86.62 101 VAL A N 1
ATOM 792 C CA . VA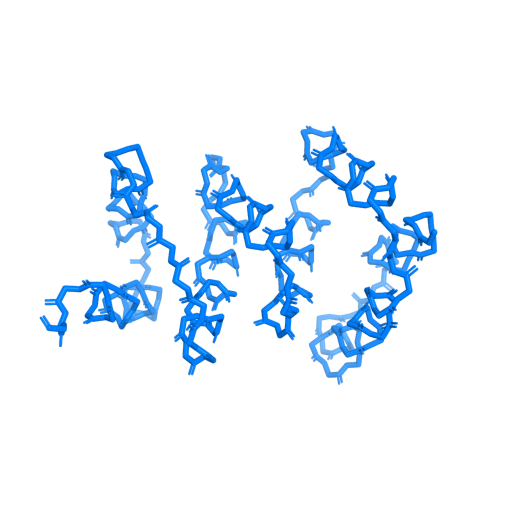L A 1 101 ? -9.108 9.595 0.308 1.00 86.62 101 VAL A CA 1
ATOM 793 C C . VAL A 1 101 ? -10.498 9.533 0.917 1.00 86.62 101 VAL A C 1
ATOM 795 O O . VAL A 1 101 ? -10.707 9.950 2.055 1.00 86.62 101 VAL A O 1
ATOM 798 N N . GLU A 1 102 ? -11.454 8.999 0.165 1.00 84.12 102 GLU A N 1
ATOM 799 C CA . GLU A 1 102 ? -12.779 8.703 0.696 1.00 84.12 102 GLU A CA 1
ATOM 800 C C . GLU A 1 102 ? -12.754 7.352 1.415 1.00 84.12 102 GLU A C 1
ATOM 802 O O . GLU A 1 102 ? -12.418 6.320 0.832 1.00 84.12 102 GLU A O 1
ATOM 807 N N . LEU A 1 103 ? -13.114 7.355 2.699 1.00 82.25 103 LEU A N 1
ATOM 808 C CA . LEU A 1 103 ? -13.278 6.128 3.468 1.00 82.25 103 LEU A CA 1
ATOM 809 C C . LEU A 1 103 ? -14.690 5.580 3.279 1.00 82.25 103 LEU A C 1
ATOM 811 O O . LEU A 1 103 ? -15.646 6.073 3.882 1.00 82.25 103 LEU A O 1
ATOM 815 N N . ASP A 1 104 ? -14.826 4.532 2.473 1.00 88.69 104 ASP A N 1
ATOM 816 C CA . ASP A 1 104 ? -16.085 3.801 2.392 1.00 88.69 104 ASP A CA 1
ATOM 817 C C . ASP A 1 104 ? -16.294 2.871 3.607 1.00 88.69 104 ASP A C 1
ATOM 819 O O . ASP A 1 104 ? -15.402 2.615 4.425 1.00 88.69 104 ASP A O 1
ATOM 823 N N . ASN A 1 105 ? -17.511 2.337 3.738 1.00 89.38 105 ASN A N 1
ATOM 824 C CA . ASN A 1 105 ? -17.866 1.447 4.847 1.00 89.38 105 ASN A CA 1
ATOM 825 C C . ASN A 1 105 ? -17.038 0.153 4.878 1.00 89.38 105 ASN A C 1
ATOM 827 O O . ASN A 1 105 ? -16.846 -0.418 5.953 1.00 89.38 105 ASN A O 1
ATOM 831 N N . LYS A 1 106 ? -16.574 -0.336 3.722 1.00 90.62 106 LYS A N 1
ATOM 832 C CA . LYS A 1 106 ? -15.794 -1.574 3.630 1.00 90.62 106 LYS A CA 1
ATOM 833 C C . LYS A 1 106 ? -14.388 -1.335 4.170 1.00 90.62 106 LYS A C 1
ATOM 835 O O . LYS A 1 106 ? -13.924 -2.111 5.004 1.00 90.62 106 LYS A O 1
ATOM 840 N N . LEU A 1 107 ? -13.758 -0.243 3.750 1.00 89.81 107 LEU A N 1
ATOM 841 C CA . LEU A 1 107 ? -12.441 0.172 4.199 1.00 89.81 107 LEU A CA 1
ATOM 842 C C . LEU A 1 107 ? -12.450 0.480 5.699 1.00 89.81 107 LEU A C 1
ATOM 844 O O . LEU A 1 107 ? -11.629 -0.066 6.429 1.00 89.81 107 LEU A O 1
ATOM 848 N N . MET A 1 108 ? -13.433 1.243 6.194 1.00 90.25 108 MET A N 1
ATOM 849 C CA . MET A 1 108 ? -13.577 1.505 7.635 1.00 90.25 108 MET A CA 1
ATOM 850 C C . MET A 1 108 ? -13.728 0.219 8.453 1.00 90.25 108 MET A C 1
ATOM 852 O O . MET A 1 108 ? -13.105 0.071 9.505 1.00 90.25 108 MET A O 1
ATOM 856 N N . LYS A 1 109 ? -14.533 -0.734 7.968 1.00 92.81 109 LYS A N 1
ATOM 857 C CA . LYS A 1 109 ? -14.689 -2.029 8.632 1.00 92.81 109 LYS A CA 1
ATOM 858 C C . LYS A 1 109 ? -13.358 -2.779 8.690 1.00 92.81 109 LYS A C 1
ATOM 860 O O . LYS A 1 109 ? -12.988 -3.261 9.759 1.00 92.81 109 LYS A O 1
ATOM 865 N N . ARG A 1 110 ? -12.635 -2.846 7.569 1.00 93.31 110 ARG A N 1
ATOM 866 C CA . ARG A 1 110 ? -11.346 -3.538 7.489 1.00 93.31 110 ARG A CA 1
ATOM 867 C C . ARG A 1 110 ? -10.298 -2.902 8.403 1.00 93.31 110 ARG A C 1
ATOM 869 O O . ARG A 1 110 ? -9.621 -3.618 9.129 1.00 93.31 110 ARG A O 1
ATOM 876 N N . LEU A 1 111 ? -10.227 -1.573 8.452 1.00 92.25 111 LEU A N 1
ATOM 877 C CA . LEU A 1 111 ? -9.364 -0.845 9.388 1.00 92.25 111 LEU A CA 1
ATOM 878 C C . LEU A 1 111 ? -9.675 -1.193 10.848 1.00 92.25 111 LEU A C 1
ATOM 880 O O . LEU A 1 111 ? -8.759 -1.412 11.639 1.00 92.25 111 LEU A O 1
ATOM 884 N N . GLY A 1 112 ? -10.959 -1.313 11.198 1.00 92.62 112 GLY A N 1
ATOM 885 C CA . GLY A 1 112 ? -11.385 -1.772 12.520 1.00 92.62 112 GLY A CA 1
ATOM 886 C C . GLY A 1 112 ? -10.917 -3.195 12.844 1.00 92.62 112 GLY A C 1
ATOM 887 O O . GLY A 1 112 ? -10.452 -3.445 13.954 1.00 92.62 112 GLY A O 1
ATOM 888 N N . GLU A 1 113 ? -10.995 -4.116 11.881 1.00 93.94 113 GLU A N 1
ATOM 889 C CA . GLU A 1 113 ? -10.513 -5.498 12.030 1.00 93.94 113 GLU A CA 1
ATOM 890 C C . GLU A 1 113 ? -8.993 -5.542 12.257 1.00 93.94 113 GLU A C 1
ATOM 892 O O . GLU A 1 113 ? -8.543 -6.125 13.245 1.00 93.94 113 GLU A O 1
ATOM 897 N N . ILE A 1 114 ? -8.212 -4.846 11.421 1.00 93.19 114 ILE A N 1
ATOM 898 C CA . ILE A 1 114 ? -6.745 -4.774 11.553 1.00 93.19 114 ILE A CA 1
ATOM 899 C C . ILE A 1 114 ? -6.376 -4.170 12.912 1.00 93.19 114 ILE A C 1
ATOM 901 O O . ILE A 1 114 ? -5.525 -4.698 13.630 1.00 93.19 114 ILE A O 1
ATOM 905 N N . LYS A 1 115 ? -7.061 -3.094 13.323 1.00 92.81 115 LYS A N 1
ATOM 906 C CA . LYS A 1 115 ? -6.840 -2.430 14.614 1.00 92.81 115 LYS A CA 1
ATOM 907 C C . LYS A 1 115 ? -7.070 -3.364 15.793 1.00 92.81 115 LYS A C 1
ATOM 909 O O . LYS A 1 115 ? -6.329 -3.281 16.768 1.00 92.81 115 LYS A O 1
ATOM 914 N N . LEU A 1 116 ? -8.076 -4.236 15.743 1.00 91.81 116 LEU A N 1
ATOM 915 C CA . LEU A 1 116 ? -8.333 -5.205 16.812 1.00 91.81 116 LEU A CA 1
ATOM 916 C C . LEU A 1 116 ? -7.206 -6.240 16.920 1.00 91.81 116 LEU A C 1
ATOM 918 O O . LEU A 1 116 ? -6.782 -6.544 18.039 1.00 91.81 116 LEU A O 1
ATOM 922 N N . ASN A 1 117 ? -6.701 -6.705 15.776 1.00 90.19 117 ASN A N 1
ATOM 923 C CA . ASN A 1 117 ? -5.647 -7.718 15.683 1.00 90.19 117 ASN A CA 1
ATOM 924 C C . ASN A 1 117 ? -4.241 -7.156 15.939 1.00 90.19 117 ASN A C 1
ATOM 926 O O . ASN A 1 117 ? -3.330 -7.893 16.306 1.00 90.19 117 ASN A O 1
ATOM 930 N N . SER A 1 118 ? -4.072 -5.843 15.797 1.00 89.56 118 SER A N 1
ATOM 931 C CA . SER A 1 118 ? -2.794 -5.164 15.966 1.00 89.56 118 SER A CA 1
ATOM 932 C C . SER A 1 118 ? -2.342 -5.065 17.421 1.00 89.56 118 SER A C 1
ATOM 934 O O . SER A 1 118 ? -3.114 -4.811 18.360 1.00 89.56 118 SER A O 1
ATOM 936 N N . GLU A 1 119 ? -1.028 -5.157 17.602 1.00 89.62 119 GLU A N 1
ATOM 937 C CA . GLU A 1 119 ? -0.373 -4.744 18.835 1.00 89.62 119 GLU A CA 1
ATOM 938 C C . GLU A 1 119 ? -0.422 -3.216 19.011 1.00 89.62 119 GLU A C 1
ATOM 940 O O . GLU A 1 119 ? -0.993 -2.468 18.212 1.00 89.62 119 GLU A O 1
ATOM 945 N N . LYS A 1 120 ? 0.176 -2.724 20.098 1.00 90.38 120 LYS A N 1
ATOM 946 C CA . LYS A 1 120 ? 0.120 -1.309 20.482 1.00 90.38 120 LYS A CA 1
ATOM 947 C C . LYS A 1 120 ? 0.588 -0.363 19.369 1.00 90.38 120 LYS A C 1
ATOM 949 O O . LYS A 1 120 ? -0.023 0.686 19.199 1.00 90.38 120 LYS A O 1
ATOM 954 N N . ILE A 1 121 ? 1.650 -0.714 18.639 1.00 87.50 121 ILE A N 1
ATOM 955 C CA . ILE A 1 121 ? 2.200 0.141 17.576 1.00 87.50 121 ILE A CA 1
ATOM 956 C C . ILE A 1 121 ? 1.217 0.234 16.402 1.00 87.50 121 ILE A C 1
ATOM 958 O O . ILE A 1 121 ? 0.820 1.343 16.058 1.00 87.50 121 ILE A O 1
ATOM 962 N N . GLY A 1 122 ? 0.737 -0.894 15.869 1.00 85.25 122 GLY A N 1
ATOM 963 C CA . GLY A 1 122 ? -0.236 -0.892 14.765 1.00 85.25 122 GLY A CA 1
ATOM 964 C C . GLY A 1 122 ? -1.534 -0.151 15.1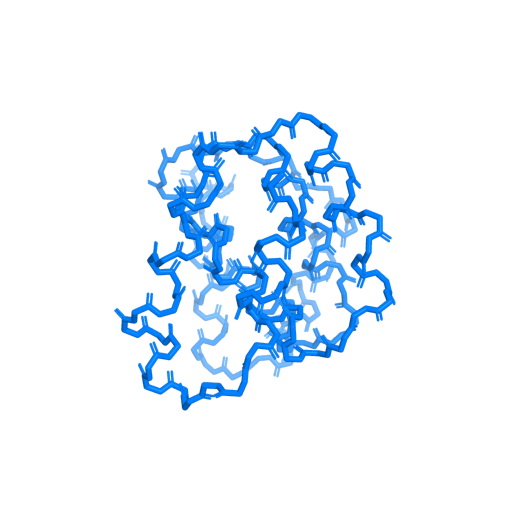12 1.00 85.25 122 GLY A C 1
ATOM 965 O O . GLY A 1 122 ? -2.043 0.639 14.319 1.00 85.25 122 GLY A O 1
ATOM 966 N N . LYS A 1 123 ? -2.017 -0.281 16.358 1.00 91.19 123 LYS A N 1
ATOM 967 C CA . LYS A 1 123 ? -3.164 0.503 16.857 1.00 91.19 123 LYS A CA 1
ATOM 968 C C . LYS A 1 123 ? -2.925 2.010 16.788 1.00 91.19 123 LYS A C 1
ATOM 970 O O . LYS A 1 123 ? -3.815 2.741 16.359 1.00 91.19 123 LYS A O 1
ATOM 975 N N . LEU A 1 124 ? -1.740 2.470 17.196 1.00 89.19 124 LEU A N 1
ATOM 976 C CA . LEU A 1 124 ? -1.384 3.890 17.163 1.00 89.19 124 LEU A CA 1
ATOM 977 C C . LEU A 1 124 ? -1.303 4.429 15.732 1.00 89.19 124 LEU A C 1
ATOM 979 O O . LEU A 1 124 ? -1.718 5.565 15.504 1.00 89.19 124 LEU A O 1
ATOM 983 N N . VAL A 1 125 ? -0.801 3.635 14.780 1.00 88.88 125 VAL A N 1
ATOM 984 C CA . VAL A 1 125 ? -0.779 4.020 13.361 1.00 88.88 125 VAL A CA 1
ATOM 985 C C . VAL A 1 125 ? -2.202 4.255 12.862 1.00 88.88 125 VAL A C 1
ATOM 987 O O . VAL A 1 125 ? -2.496 5.330 12.337 1.00 88.88 125 VAL A O 1
ATOM 990 N N . ILE A 1 126 ? -3.098 3.289 13.079 1.00 90.06 126 ILE A N 1
ATOM 991 C CA . ILE A 1 126 ? -4.486 3.380 12.610 1.00 90.06 126 ILE A CA 1
ATOM 992 C C . ILE A 1 126 ? -5.204 4.560 13.272 1.00 90.06 126 ILE A C 1
ATOM 994 O O . ILE A 1 126 ? -5.869 5.332 12.590 1.00 90.06 126 ILE A O 1
ATOM 998 N N . GLU A 1 127 ? -5.024 4.774 14.577 1.00 89.88 127 GLU A N 1
ATOM 999 C CA . GLU A 1 127 ? -5.610 5.924 15.281 1.00 89.88 127 GLU A CA 1
ATOM 1000 C C . GLU A 1 127 ? -5.097 7.271 14.768 1.00 89.88 127 GLU A C 1
ATOM 1002 O O . GLU A 1 127 ? -5.846 8.249 14.728 1.00 89.88 127 GLU A O 1
ATOM 1007 N N . ASN A 1 128 ? -3.814 7.353 14.413 1.00 86.50 128 ASN A N 1
ATOM 1008 C CA . ASN A 1 128 ? -3.244 8.559 13.825 1.00 86.50 128 ASN A CA 1
ATOM 1009 C C . ASN A 1 128 ? -3.879 8.840 12.458 1.00 86.50 128 ASN A C 1
ATOM 1011 O O . ASN A 1 128 ? -4.299 9.964 12.191 1.00 86.50 128 ASN A O 1
ATOM 1015 N N . MET A 1 129 ? -4.029 7.799 11.641 1.00 86.88 129 MET A N 1
ATOM 1016 C CA . MET A 1 129 ? -4.690 7.880 10.346 1.00 86.88 129 MET A CA 1
ATOM 1017 C C . MET A 1 129 ? -6.167 8.305 10.484 1.00 86.88 129 MET A C 1
ATOM 1019 O O . MET A 1 129 ? -6.593 9.265 9.847 1.00 86.88 129 MET A O 1
ATOM 1023 N N . GLU A 1 130 ? -6.938 7.672 11.377 1.00 86.25 130 GLU A N 1
ATOM 1024 C CA . GLU A 1 130 ? -8.346 8.005 11.666 1.00 86.25 1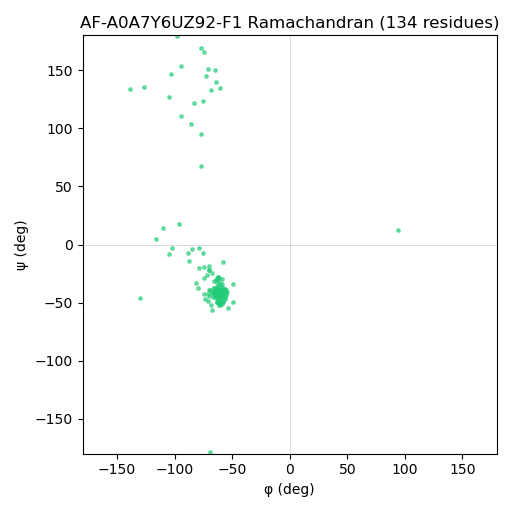30 GLU A CA 1
ATOM 1025 C C . GLU A 1 130 ? -8.522 9.480 12.065 1.00 86.25 130 GLU A C 1
ATOM 1027 O O . GLU A 1 130 ? -9.421 10.162 11.571 1.00 86.25 130 GLU A O 1
ATOM 1032 N N . LYS A 1 131 ? -7.639 10.021 12.917 1.00 84.75 131 LYS A N 1
ATOM 1033 C CA . LYS A 1 131 ? -7.686 11.440 13.317 1.00 84.75 131 LYS A CA 1
ATOM 1034 C C . LYS A 1 131 ? -7.563 12.396 12.135 1.00 84.75 131 LYS A C 1
ATOM 1036 O O . LYS A 1 131 ? -8.114 13.488 12.202 1.00 84.75 131 LYS A O 1
ATOM 1041 N N . ARG A 1 132 ? -6.861 12.015 11.066 1.00 81.00 132 ARG A N 1
ATOM 1042 C CA . ARG A 1 132 ? -6.723 12.849 9.862 1.00 81.00 132 ARG A CA 1
ATOM 1043 C C . ARG A 1 132 ? -7.991 12.866 9.015 1.00 81.00 132 ARG A C 1
ATOM 1045 O O . ARG A 1 132 ? -8.257 13.872 8.373 1.00 81.00 132 ARG A O 1
ATOM 1052 N N . PHE A 1 133 ? -8.784 11.798 9.060 1.00 75.56 133 PHE A N 1
ATOM 1053 C CA . PHE A 1 133 ? -10.073 11.733 8.373 1.00 75.56 133 PHE A CA 1
ATOM 1054 C C . PHE A 1 133 ? -11.193 12.454 9.128 1.00 75.56 133 PHE A C 1
ATOM 1056 O O . PHE A 1 133 ? -12.049 13.074 8.506 1.00 75.56 133 PHE A O 1
ATOM 1063 N N . PHE A 1 134 ? -11.194 12.381 10.463 1.00 68.50 134 PHE A N 1
ATOM 1064 C CA . PHE A 1 134 ? -12.287 12.906 11.295 1.00 68.50 134 PHE A CA 1
ATOM 1065 C C . PHE A 1 134 ? -11.963 14.218 12.026 1.00 68.50 134 PHE A C 1
ATOM 1067 O O . PHE A 1 134 ? -12.841 14.786 12.670 1.00 68.50 134 PHE A O 1
ATOM 1074 N N . GLY A 1 135 ? -10.711 14.676 11.987 1.00 55.94 135 GLY A N 1
ATOM 1075 C CA . GLY A 1 135 ? -10.223 15.854 12.714 1.00 55.94 135 GLY A CA 1
ATOM 1076 C C . GLY A 1 135 ? -10.184 17.155 11.908 1.00 55.94 135 GLY A C 1
ATOM 1077 O O . GLY A 1 135 ? -9.467 18.068 12.317 1.00 55.94 135 GLY A O 1
ATOM 1078 N N . GLY A 1 136 ? -10.896 17.217 10.777 1.00 47.75 136 GLY A N 1
ATOM 1079 C CA . GLY A 1 136 ? -11.103 18.428 9.971 1.00 47.75 136 GLY A CA 1
ATOM 1080 C C . GLY A 1 136 ? -12.339 19.212 10.389 1.00 47.75 136 GLY A C 1
ATOM 1081 O O . GLY A 1 136 ? -13.380 18.568 10.641 1.00 47.75 136 GLY A O 1
#